Protein AF-A0A0N1G808-F1 (afdb_monomer_lite)

Sequence (171 aa):
MGANLRIEQTRRRLARLRAEGLIDRITLPQAGRTRVWFPTPCGVQLASEWPEMRGHRPSRTVSDPTAGRLKAGHALTVTETGLVFLEDARRRGELCRPLDWLTEVYHPIGNGEAVIPDALLYYERGPAADDNGAMLRAFVDRGGDACRQPRRGAPRRGGAGRPPGPARATA

Radius of gyration: 24.08 Å; chains: 1; bounding box: 101×49×35 Å

Secondary structure (DSSP, 8-state):
-HHHHHHHHHHHHHHHHHHTTSEEEEE-TTTTT-EEEEE-HHHHHHHHTSGGGTT----TTTT-HHHHHHHHHHHHHHHHHHHHHHHHHHHHT-B--TTSEEES--EEEETTEEE--SEEEEEEES-TT-TTPEEEEEEE-SSS-------S----------PPPPPPPP-

Structure (mmCIF, N/CA/C/O backbone):
data_AF-A0A0N1G808-F1
#
_entry.id   AF-A0A0N1G808-F1
#
loop_
_atom_site.group_PDB
_atom_site.id
_atom_site.type_symbol
_atom_site.label_atom_id
_atom_site.label_alt_id
_atom_site.label_comp_id
_atom_site.label_asym_id
_atom_site.label_entity_id
_atom_site.label_seq_id
_atom_site.pdbx_PDB_ins_code
_atom_site.Cartn_x
_atom_site.Cartn_y
_atom_site.Cartn_z
_atom_site.occupancy
_atom_site.B_iso_or_equiv
_atom_site.auth_seq_id
_atom_site.auth_comp_id
_atom_site.auth_asym_id
_atom_site.auth_atom_id
_atom_site.pdbx_PDB_model_num
ATOM 1 N N . MET A 1 1 ? -25.735 0.382 8.139 1.00 48.72 1 MET A N 1
ATOM 2 C CA . MET A 1 1 ? -26.076 0.263 6.698 1.00 48.72 1 MET A CA 1
ATOM 3 C C . MET A 1 1 ? -25.021 0.877 5.756 1.00 48.72 1 MET A C 1
ATOM 5 O O . MET A 1 1 ? -24.775 0.304 4.704 1.00 48.72 1 MET A O 1
ATOM 9 N N . GLY A 1 2 ? -24.324 1.967 6.125 1.00 63.53 2 GLY A N 1
ATOM 10 C CA . GLY A 1 2 ? -23.329 2.631 5.253 1.00 63.53 2 GLY A CA 1
ATOM 11 C C . GLY A 1 2 ? -22.001 1.893 4.987 1.00 63.53 2 GLY A C 1
ATOM 12 O O . GLY A 1 2 ? -21.417 2.076 3.923 1.00 63.53 2 GLY A O 1
ATOM 13 N N . ALA A 1 3 ? -21.525 1.032 5.896 1.00 66.31 3 ALA A N 1
ATOM 14 C CA . ALA A 1 3 ? -20.255 0.309 5.714 1.00 66.31 3 ALA A CA 1
ATOM 15 C C . ALA A 1 3 ? -20.304 -0.709 4.555 1.00 66.31 3 ALA A C 1
ATOM 17 O O . ALA A 1 3 ? -19.400 -0.743 3.723 1.00 66.31 3 ALA A O 1
ATOM 18 N N . ASN A 1 4 ? -21.400 -1.467 4.433 1.00 73.88 4 ASN A N 1
ATOM 19 C CA . ASN A 1 4 ? -21.589 -2.424 3.335 1.00 73.88 4 ASN A CA 1
ATOM 20 C C . ASN A 1 4 ? -21.650 -1.742 1.962 1.00 73.88 4 ASN A C 1
ATOM 22 O O . ASN A 1 4 ? -21.095 -2.259 0.996 1.00 73.88 4 ASN A O 1
ATOM 26 N N . LEU A 1 5 ? -22.254 -0.551 1.879 1.00 78.00 5 LEU A N 1
ATOM 27 C CA . LEU A 1 5 ? -22.289 0.231 0.640 1.00 78.00 5 LEU A CA 1
ATOM 28 C C . LEU A 1 5 ? -20.885 0.673 0.203 1.00 78.00 5 LEU A C 1
ATOM 30 O O . LEU A 1 5 ? -20.565 0.597 -0.984 1.00 78.00 5 LEU A O 1
ATOM 34 N N . ARG A 1 6 ? -20.025 1.069 1.153 1.00 82.94 6 ARG A N 1
ATOM 35 C CA . ARG A 1 6 ? -18.623 1.430 0.878 1.00 82.94 6 ARG A CA 1
ATOM 36 C C . ARG A 1 6 ? -17.802 0.224 0.426 1.00 82.94 6 ARG A C 1
ATOM 38 O O . ARG A 1 6 ? -17.074 0.329 -0.556 1.00 82.94 6 ARG A O 1
ATOM 45 N N . ILE A 1 7 ? -17.968 -0.931 1.076 1.00 84.25 7 ILE A N 1
ATOM 46 C CA . ILE A 1 7 ? -17.300 -2.181 0.673 1.00 84.25 7 ILE A CA 1
ATOM 47 C C . ILE A 1 7 ? -17.680 -2.551 -0.765 1.00 84.25 7 ILE A C 1
ATOM 49 O O . ILE A 1 7 ? -16.811 -2.869 -1.578 1.00 84.25 7 ILE A O 1
ATOM 53 N N . GLU A 1 8 ? -18.965 -2.467 -1.106 1.00 88.94 8 GLU A N 1
ATOM 54 C CA . GLU A 1 8 ? -19.436 -2.819 -2.444 1.00 88.94 8 GLU A CA 1
ATOM 55 C C . GLU A 1 8 ? -19.009 -1.798 -3.508 1.00 88.94 8 GLU A C 1
ATOM 57 O O . GLU A 1 8 ? -18.712 -2.151 -4.650 1.00 88.94 8 GLU A O 1
ATOM 62 N N . GLN A 1 9 ? -18.907 -0.519 -3.145 1.00 91.44 9 GLN A N 1
ATOM 63 C CA . GLN A 1 9 ? -18.321 0.498 -4.014 1.00 91.44 9 GLN A CA 1
ATOM 64 C C . GLN A 1 9 ? -16.837 0.216 -4.291 1.00 91.44 9 GLN A C 1
ATOM 66 O O . GLN A 1 9 ? -16.418 0.256 -5.449 1.00 91.44 9 GLN A O 1
ATOM 71 N N . THR A 1 10 ? -16.055 -0.127 -3.264 1.00 90.25 10 THR A N 1
ATOM 72 C CA . THR A 1 10 ? -14.643 -0.506 -3.422 1.00 90.25 10 THR A CA 1
ATOM 73 C C . THR A 1 10 ? -14.498 -1.737 -4.311 1.00 90.25 10 THR A C 1
ATOM 75 O O . THR A 1 10 ? -13.696 -1.730 -5.242 1.00 90.25 10 THR A O 1
ATOM 78 N N . ARG A 1 11 ? -15.320 -2.774 -4.106 1.00 90.88 11 ARG A N 1
ATOM 79 C CA . ARG A 1 11 ? -15.313 -3.980 -4.951 1.00 90.88 11 ARG A CA 1
ATOM 80 C C . ARG A 1 11 ? -15.608 -3.673 -6.415 1.00 90.88 11 ARG A C 1
ATOM 82 O O . ARG A 1 11 ? -14.908 -4.189 -7.283 1.00 90.88 11 ARG A O 1
ATOM 89 N N . ARG A 1 12 ? -16.594 -2.814 -6.691 1.00 94.31 12 ARG A N 1
ATOM 90 C CA . ARG A 1 12 ? -16.914 -2.372 -8.058 1.00 94.31 12 ARG A CA 1
ATOM 91 C C . ARG A 1 12 ? -15.760 -1.606 -8.702 1.00 94.31 12 ARG A C 1
ATOM 93 O O . ARG A 1 12 ? -15.439 -1.868 -9.857 1.00 94.31 12 ARG A O 1
ATOM 100 N N . ARG A 1 13 ? -15.091 -0.723 -7.954 1.00 94.94 13 ARG A N 1
ATOM 101 C CA . ARG A 1 13 ? -13.895 -0.009 -8.436 1.00 94.94 13 ARG A CA 1
ATOM 102 C C . ARG A 1 13 ? -12.750 -0.970 -8.764 1.00 94.94 13 ARG A C 1
ATOM 104 O O . ARG A 1 13 ? -12.196 -0.884 -9.851 1.00 94.94 13 ARG A O 1
ATOM 111 N N . LEU A 1 14 ? -12.455 -1.930 -7.885 1.00 94.88 14 LEU A N 1
ATOM 112 C CA . LEU A 1 14 ? -11.427 -2.950 -8.136 1.00 94.88 14 LEU A CA 1
ATOM 113 C C . LEU A 1 14 ? -11.775 -3.840 -9.340 1.00 94.88 14 LEU A C 1
ATOM 115 O O . LEU A 1 14 ? -10.905 -4.176 -10.138 1.00 94.88 14 LEU A O 1
ATOM 119 N N . ALA A 1 15 ? -13.049 -4.203 -9.506 1.00 95.31 15 ALA A N 1
ATOM 120 C CA . ALA A 1 15 ? -13.494 -4.962 -10.671 1.00 95.31 15 ALA A CA 1
ATOM 121 C C . ALA A 1 15 ? -13.278 -4.182 -11.978 1.00 95.31 15 ALA A C 1
ATOM 123 O O . ALA A 1 15 ? -12.797 -4.761 -12.949 1.00 95.31 15 ALA A O 1
ATOM 124 N N . ARG A 1 16 ? -13.572 -2.876 -11.982 1.00 97.12 16 ARG A N 1
ATOM 125 C CA . ARG A 1 16 ? -13.339 -1.998 -13.132 1.00 97.12 16 ARG A CA 1
ATOM 126 C C . ARG A 1 16 ? -11.852 -1.857 -13.461 1.00 97.12 16 ARG A C 1
ATOM 128 O O . ARG A 1 16 ? -11.476 -2.108 -14.596 1.00 97.12 16 ARG A O 1
ATOM 135 N N . LEU A 1 17 ? -11.010 -1.560 -12.469 1.00 97.50 17 LEU A N 1
ATOM 136 C CA . LEU A 1 17 ? -9.556 -1.459 -12.662 1.00 97.50 17 LEU A CA 1
ATOM 137 C C . LEU A 1 17 ? -8.954 -2.757 -13.220 1.00 97.50 17 LEU A C 1
ATOM 139 O O . LEU A 1 17 ? -8.021 -2.723 -14.017 1.00 97.50 17 LEU A O 1
ATOM 143 N N . ARG A 1 18 ? -9.500 -3.912 -12.821 1.00 97.25 18 ARG A N 1
ATOM 144 C CA . ARG A 1 18 ? -9.098 -5.209 -13.375 1.00 97.25 18 ARG A CA 1
ATOM 145 C C . ARG A 1 18 ? -9.574 -5.411 -14.809 1.00 97.25 18 ARG A C 1
ATOM 147 O O . ARG A 1 18 ? -8.822 -5.947 -15.612 1.00 97.25 18 ARG A O 1
ATOM 154 N N . ALA A 1 19 ? -10.798 -4.997 -15.131 1.00 97.44 19 ALA A N 1
ATOM 155 C CA . ALA A 1 19 ? -11.309 -5.045 -16.502 1.00 97.44 19 ALA A CA 1
ATOM 156 C C . ALA A 1 19 ? -10.492 -4.146 -17.448 1.00 97.44 19 ALA A C 1
ATOM 158 O O . ALA A 1 19 ? -10.283 -4.504 -18.600 1.00 97.44 19 ALA A O 1
ATOM 159 N N . GLU A 1 20 ? -9.981 -3.026 -16.936 1.00 97.62 20 GLU A N 1
ATOM 160 C CA . GLU A 1 20 ? -9.072 -2.110 -17.636 1.00 97.62 20 GLU A CA 1
ATOM 161 C C . GLU A 1 20 ? -7.611 -2.615 -17.666 1.00 97.62 20 GLU A C 1
ATOM 163 O O . GLU A 1 20 ? -6.747 -1.970 -18.249 1.00 97.62 20 GLU A O 1
ATOM 168 N N . GLY A 1 21 ? -7.310 -3.767 -17.053 1.00 97.00 21 GLY A N 1
ATOM 169 C CA . GLY A 1 21 ? -5.974 -4.373 -17.064 1.00 97.00 21 GLY A CA 1
ATOM 170 C C . GLY A 1 21 ? -4.942 -3.682 -16.167 1.00 97.00 21 GLY A C 1
ATOM 171 O O . GLY A 1 21 ? -3.755 -3.990 -16.265 1.00 97.00 21 GLY A O 1
ATOM 172 N N . LEU A 1 22 ? -5.363 -2.777 -15.279 1.00 97.50 22 LEU A N 1
ATOM 173 C CA . LEU A 1 22 ? -4.474 -2.007 -14.397 1.00 97.50 22 LEU A CA 1
ATOM 174 C C . LEU A 1 22 ? -4.085 -2.780 -13.130 1.00 97.50 22 LEU A C 1
ATOM 176 O O . LEU A 1 22 ? -2.998 -2.602 -12.585 1.00 97.50 22 LEU A O 1
ATOM 180 N N . ILE A 1 23 ? -4.957 -3.669 -12.660 1.00 97.38 23 ILE A N 1
ATOM 181 C CA . ILE A 1 23 ? -4.692 -4.541 -11.512 1.00 97.38 23 ILE A CA 1
ATOM 182 C C . ILE A 1 23 ? -5.101 -5.975 -11.832 1.00 97.38 23 ILE A C 1
ATOM 184 O O . ILE A 1 23 ? -5.986 -6.208 -12.652 1.00 97.38 23 ILE A O 1
ATOM 188 N N . ASP A 1 24 ? -4.522 -6.938 -11.128 1.00 96.19 24 ASP A N 1
ATOM 189 C CA . ASP A 1 24 ? -5.006 -8.314 -11.118 1.00 96.19 24 ASP A CA 1
ATOM 190 C C . ASP A 1 24 ? -5.110 -8.843 -9.683 1.00 96.19 24 ASP A C 1
ATOM 192 O O . ASP A 1 24 ? -4.890 -8.120 -8.705 1.00 96.19 24 ASP A O 1
ATOM 196 N N . ARG A 1 25 ? -5.547 -10.094 -9.539 1.00 94.19 25 ARG A N 1
ATOM 197 C CA . ARG A 1 25 ? -5.726 -10.736 -8.245 1.00 94.19 25 ARG A CA 1
ATOM 198 C C . ARG A 1 25 ? -5.375 -12.213 -8.269 1.00 94.19 25 ARG A C 1
ATOM 200 O O . ARG A 1 25 ? -5.668 -12.930 -9.221 1.00 94.19 25 ARG A O 1
ATOM 207 N N . ILE A 1 26 ? -4.925 -12.697 -7.122 1.00 92.38 26 ILE A N 1
ATOM 208 C CA . ILE A 1 26 ? -4.888 -14.122 -6.792 1.00 92.38 26 ILE A CA 1
ATOM 209 C C . ILE A 1 26 ? -5.901 -14.420 -5.689 1.00 92.38 26 ILE A C 1
ATOM 211 O O . ILE A 1 26 ? -6.213 -13.564 -4.861 1.00 92.38 26 ILE A O 1
ATOM 215 N N . THR A 1 27 ? -6.422 -15.644 -5.671 1.00 90.25 27 THR A N 1
ATOM 216 C CA . THR A 1 27 ? -7.248 -16.135 -4.560 1.00 90.25 27 THR A CA 1
ATOM 217 C C . THR A 1 27 ? -6.398 -17.055 -3.698 1.00 90.25 27 THR A C 1
ATOM 219 O O . THR A 1 27 ? -5.772 -17.977 -4.220 1.00 90.25 27 THR A O 1
ATOM 222 N N . LEU A 1 28 ? -6.348 -16.793 -2.394 1.00 84.69 28 LEU A N 1
ATOM 223 C CA . LEU A 1 28 ? -5.589 -17.609 -1.455 1.00 84.69 28 LEU A CA 1
ATOM 224 C C . LEU A 1 28 ? -6.366 -18.898 -1.133 1.00 84.69 28 LEU A C 1
ATOM 226 O O . LEU A 1 28 ? -7.551 -18.813 -0.796 1.00 84.69 28 LEU A O 1
ATOM 230 N N . PRO A 1 29 ? -5.728 -20.081 -1.214 1.00 75.44 29 PRO A N 1
ATOM 231 C CA . PRO A 1 29 ? -6.413 -21.361 -1.029 1.00 75.44 29 PRO A CA 1
ATOM 232 C C . PRO A 1 29 ? -6.838 -21.621 0.425 1.00 75.44 29 PRO A C 1
ATOM 234 O O . PRO A 1 29 ? -7.883 -22.217 0.652 1.00 75.44 29 PRO A O 1
ATOM 237 N N . GLN A 1 30 ? -6.066 -21.150 1.409 1.00 66.06 30 GLN A N 1
ATOM 238 C CA . GLN A 1 30 ? -6.232 -21.520 2.825 1.00 66.06 30 GLN A CA 1
ATOM 239 C C . GLN A 1 30 ? -7.034 -20.500 3.657 1.00 66.06 30 GLN A C 1
ATOM 241 O O . GLN A 1 30 ? -7.402 -20.789 4.788 1.00 66.06 30 GLN A O 1
ATOM 246 N N . ALA A 1 31 ? -7.343 -19.320 3.107 1.00 63.31 31 ALA A N 1
ATOM 247 C CA . ALA A 1 31 ? -7.935 -18.199 3.847 1.00 63.31 31 ALA A CA 1
ATOM 248 C C . ALA A 1 31 ? -9.306 -17.780 3.283 1.00 63.31 31 ALA A C 1
ATOM 250 O O . ALA A 1 31 ? -9.516 -16.618 2.939 1.00 63.31 31 ALA A O 1
ATOM 251 N N . GLY A 1 32 ? -10.235 -18.725 3.101 1.00 60.91 32 GLY A N 1
ATOM 252 C CA . GLY A 1 32 ? -11.652 -18.402 2.862 1.00 60.91 32 GLY A CA 1
ATOM 253 C C . GLY A 1 32 ? -11.936 -17.503 1.647 1.00 60.91 32 GLY A C 1
ATOM 254 O O . GLY A 1 32 ? -12.653 -16.513 1.759 1.00 60.91 32 GLY A O 1
ATOM 255 N N . ARG A 1 33 ? -11.381 -17.826 0.468 1.00 72.62 33 ARG A N 1
ATOM 256 C CA . ARG A 1 33 ? -11.533 -17.042 -0.782 1.00 72.62 33 ARG A CA 1
ATOM 257 C C . ARG A 1 33 ? -10.979 -15.609 -0.705 1.00 72.62 33 ARG A C 1
ATOM 259 O O . ARG A 1 33 ? -11.350 -14.778 -1.541 1.00 72.62 33 ARG A O 1
ATOM 266 N N . THR A 1 34 ? -10.091 -15.318 0.249 1.00 84.25 34 THR A N 1
ATOM 267 C CA . THR A 1 34 ? -9.391 -14.028 0.329 1.00 84.25 34 THR A CA 1
ATOM 268 C C . THR A 1 34 ? -8.671 -13.738 -0.982 1.00 84.25 34 THR A C 1
ATOM 270 O O . THR A 1 34 ? -8.017 -14.607 -1.563 1.00 84.25 34 THR A O 1
ATOM 273 N N . ARG A 1 35 ? -8.829 -12.506 -1.468 1.00 89.19 35 ARG A N 1
ATOM 274 C CA . ARG A 1 35 ? -8.250 -12.038 -2.727 1.00 89.19 35 ARG A CA 1
ATOM 275 C C . ARG A 1 35 ? -7.135 -11.061 -2.416 1.00 89.19 35 ARG A C 1
ATOM 277 O O . ARG A 1 35 ? -7.387 -10.055 -1.761 1.00 89.19 35 ARG A O 1
ATOM 284 N N . VAL A 1 36 ? -5.946 -11.344 -2.928 1.00 90.31 36 VAL A N 1
ATOM 285 C CA . VAL A 1 36 ? -4.828 -10.401 -2.903 1.00 90.31 36 VAL A CA 1
ATOM 286 C C . VAL A 1 36 ? -4.805 -9.706 -4.246 1.00 90.31 36 VAL A C 1
ATOM 288 O O . VAL A 1 36 ? -4.754 -10.377 -5.278 1.00 90.31 36 VAL A O 1
ATOM 291 N N . TRP A 1 37 ? -4.890 -8.383 -4.218 1.00 93.19 37 TRP A N 1
ATOM 292 C CA . TRP A 1 37 ? -4.852 -7.534 -5.400 1.00 93.19 37 TRP A CA 1
ATOM 293 C C . TRP A 1 37 ? -3.451 -6.957 -5.556 1.00 93.19 37 TRP A C 1
ATOM 295 O O . TRP A 1 37 ? -2.830 -6.584 -4.565 1.00 93.19 37 TRP A O 1
ATOM 305 N N . PHE A 1 38 ? -2.965 -6.885 -6.788 1.00 92.75 38 PHE A N 1
ATOM 306 C CA . PHE A 1 38 ? -1.658 -6.320 -7.112 1.00 92.75 38 PHE A CA 1
ATOM 307 C C . PHE A 1 38 ? -1.734 -5.589 -8.458 1.00 92.75 38 PHE A C 1
ATOM 309 O O . PHE A 1 38 ? -2.552 -5.959 -9.308 1.00 92.75 38 PHE A O 1
ATOM 316 N N . PRO A 1 39 ? -0.938 -4.530 -8.666 1.00 94.62 39 PRO A N 1
ATOM 317 C CA . PRO A 1 39 ? -0.944 -3.804 -9.927 1.00 94.62 39 PRO A CA 1
ATOM 318 C C . PRO A 1 39 ? -0.269 -4.630 -11.027 1.00 94.62 39 PRO A C 1
ATOM 320 O O . PRO A 1 39 ? 0.737 -5.303 -10.789 1.00 94.62 39 PRO A O 1
ATOM 323 N N . THR A 1 40 ? -0.788 -4.562 -12.249 1.00 96.00 40 THR A N 1
ATOM 324 C CA . THR A 1 40 ? -0.090 -5.106 -13.426 1.00 96.00 40 THR A CA 1
ATOM 325 C C . THR A 1 40 ? 1.082 -4.192 -13.804 1.00 96.00 40 THR A C 1
ATOM 327 O O . THR A 1 40 ? 1.124 -3.046 -13.352 1.00 96.00 40 THR A O 1
ATOM 330 N N . PRO A 1 41 ? 2.019 -4.625 -14.669 1.00 95.12 41 PRO A N 1
ATOM 331 C CA . PRO A 1 41 ? 3.076 -3.736 -15.155 1.00 95.12 41 PRO A CA 1
ATOM 332 C C . PRO A 1 41 ? 2.535 -2.436 -15.775 1.00 95.12 41 PRO A C 1
ATOM 334 O O . PRO A 1 41 ? 3.093 -1.366 -15.543 1.00 95.12 41 PRO A O 1
ATOM 337 N N . CYS A 1 42 ? 1.407 -2.515 -16.492 1.00 95.31 42 CYS A N 1
ATOM 338 C CA . CYS A 1 42 ? 0.717 -1.349 -17.046 1.00 95.31 42 CYS A CA 1
ATOM 339 C C . CYS A 1 42 ? 0.171 -0.429 -15.942 1.00 95.31 42 CYS A C 1
ATOM 341 O O . CYS A 1 42 ? 0.403 0.777 -15.978 1.00 95.31 42 CYS A O 1
ATOM 343 N N . GLY A 1 43 ? -0.483 -0.990 -14.919 1.00 95.06 43 GLY A N 1
ATOM 344 C CA . GLY A 1 43 ? -0.969 -0.208 -13.782 1.00 95.06 43 GLY A CA 1
ATOM 345 C C . GLY A 1 43 ? 0.148 0.474 -12.995 1.00 95.06 43 GLY A C 1
ATOM 346 O O . GLY A 1 43 ? -0.012 1.618 -12.579 1.00 95.06 43 GLY A O 1
ATOM 347 N N . VAL A 1 44 ? 1.298 -0.189 -12.832 1.00 93.25 44 VAL A N 1
ATOM 348 C CA . VAL A 1 44 ? 2.483 0.410 -12.197 1.00 93.25 44 VAL A CA 1
ATOM 349 C C . VAL A 1 44 ? 3.017 1.572 -13.020 1.00 93.25 44 VAL A C 1
ATOM 351 O O . VAL A 1 44 ? 3.318 2.618 -12.449 1.00 93.25 44 VAL A O 1
ATOM 354 N N . GLN A 1 45 ? 3.135 1.405 -14.339 1.00 92.25 45 GLN A N 1
ATOM 355 C CA . GLN A 1 45 ? 3.593 2.472 -15.224 1.00 92.25 45 GLN A CA 1
ATOM 356 C C . GLN A 1 45 ? 2.681 3.697 -15.112 1.00 92.25 45 GLN A C 1
ATOM 358 O O . GLN A 1 45 ? 3.173 4.781 -14.815 1.00 92.25 45 GLN A O 1
ATOM 363 N N . LEU A 1 46 ? 1.366 3.507 -15.251 1.00 93.00 46 LEU A N 1
ATOM 364 C CA . LEU A 1 46 ? 0.391 4.595 -15.175 1.00 93.00 46 LEU A CA 1
ATOM 365 C C . LEU A 1 46 ? 0.404 5.292 -13.807 1.00 93.00 46 LEU A C 1
ATOM 367 O O . LEU A 1 46 ? 0.414 6.516 -13.739 1.00 93.00 46 LEU A O 1
ATOM 371 N N . ALA A 1 47 ? 0.435 4.528 -12.711 1.00 90.62 47 ALA A N 1
ATOM 372 C CA . ALA A 1 47 ? 0.509 5.105 -11.369 1.00 90.62 47 ALA A CA 1
ATOM 373 C C . ALA A 1 47 ? 1.815 5.889 -11.154 1.00 90.62 47 ALA A C 1
ATOM 375 O O . ALA A 1 47 ? 1.812 6.917 -10.488 1.00 90.62 47 ALA A O 1
ATOM 376 N N . SER A 1 48 ? 2.926 5.443 -11.749 1.00 89.31 48 SER A N 1
ATOM 377 C CA . SER A 1 48 ? 4.226 6.120 -11.632 1.00 89.31 48 SER A CA 1
ATOM 378 C C . SER A 1 48 ? 4.268 7.485 -12.332 1.00 89.31 48 SER A C 1
ATOM 380 O O . SER A 1 48 ? 5.157 8.283 -12.042 1.00 89.31 48 SER A O 1
ATOM 382 N N . GLU A 1 49 ? 3.330 7.771 -13.239 1.00 90.44 49 GLU A N 1
ATOM 383 C CA . GLU A 1 49 ? 3.204 9.078 -13.900 1.00 90.44 49 GLU A CA 1
ATOM 384 C C . GLU A 1 49 ? 2.526 10.127 -13.006 1.00 90.44 49 GLU A C 1
ATOM 386 O O . GLU A 1 49 ? 2.603 11.326 -13.287 1.00 90.44 49 GLU A O 1
ATOM 391 N N . TRP A 1 50 ? 1.875 9.708 -11.917 1.00 89.50 50 TRP A N 1
ATOM 392 C CA . TRP A 1 50 ? 1.169 10.628 -11.034 1.00 89.50 50 TRP A CA 1
ATOM 393 C C . TRP A 1 50 ? 2.148 11.533 -10.276 1.00 89.50 50 TRP A C 1
ATOM 395 O O . TRP A 1 50 ? 3.168 11.050 -9.768 1.00 89.50 50 TRP A O 1
ATOM 405 N N . PRO A 1 51 ? 1.852 12.843 -10.156 1.00 87.56 51 PRO A N 1
ATOM 406 C CA . PRO A 1 51 ? 2.689 13.791 -9.428 1.00 87.56 51 PRO A CA 1
ATOM 407 C C . PRO A 1 51 ? 3.086 13.325 -8.028 1.00 87.56 51 PRO A C 1
ATOM 409 O O . PRO A 1 51 ? 4.228 13.540 -7.623 1.00 87.56 51 PRO A O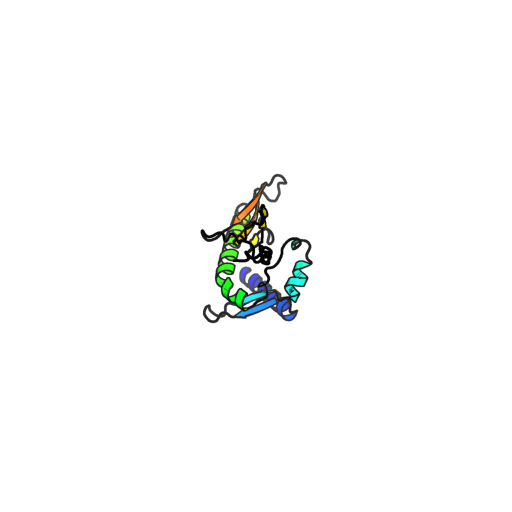 1
ATOM 412 N N . GLU A 1 52 ? 2.155 12.680 -7.332 1.00 84.31 52 GLU A N 1
ATOM 413 C CA . GLU A 1 52 ? 2.272 12.179 -5.968 1.00 84.31 52 GLU A CA 1
ATOM 414 C C . GLU A 1 52 ? 3.180 10.950 -5.865 1.00 84.31 52 GLU A C 1
ATOM 416 O O . GLU A 1 52 ? 3.738 10.686 -4.807 1.00 84.31 52 GLU A O 1
ATOM 421 N N . MET A 1 53 ? 3.356 10.204 -6.959 1.00 84.25 53 MET A N 1
ATOM 422 C CA . MET A 1 53 ? 4.220 9.021 -7.012 1.00 84.25 53 MET A CA 1
ATOM 423 C C . MET A 1 53 ? 5.650 9.355 -7.449 1.00 84.25 53 MET A C 1
ATOM 425 O O . MET A 1 53 ? 6.524 8.484 -7.451 1.00 84.25 53 MET A O 1
ATOM 429 N N . ARG A 1 54 ? 5.944 10.618 -7.781 1.00 80.38 54 ARG A N 1
ATOM 430 C CA . ARG A 1 54 ? 7.304 11.032 -8.141 1.00 80.38 54 ARG A CA 1
ATOM 431 C C . ARG A 1 54 ? 8.268 10.793 -6.981 1.00 80.38 54 ARG A C 1
ATOM 433 O O . ARG A 1 54 ? 8.028 11.197 -5.852 1.00 80.38 54 ARG A O 1
ATOM 440 N N . GLY A 1 55 ? 9.386 10.133 -7.278 1.00 76.44 55 GLY A N 1
ATOM 441 C CA . GLY A 1 55 ? 10.383 9.743 -6.274 1.00 76.44 55 GLY A CA 1
ATOM 442 C C . GLY A 1 55 ? 10.096 8.404 -5.586 1.00 76.44 55 GLY A C 1
ATOM 443 O O . GLY A 1 55 ? 11.010 7.832 -4.991 1.00 76.44 55 GLY A O 1
ATOM 444 N N . HIS A 1 56 ? 8.894 7.839 -5.741 1.00 78.50 56 HIS A N 1
ATOM 445 C CA . HIS A 1 56 ? 8.592 6.482 -5.300 1.00 78.50 56 HIS A CA 1
ATOM 446 C C . HIS A 1 56 ? 8.987 5.486 -6.382 1.00 78.50 56 HIS A C 1
ATOM 448 O O . HIS A 1 56 ? 8.449 5.479 -7.487 1.00 78.50 56 HIS A O 1
ATOM 454 N N . ARG A 1 57 ? 9.954 4.620 -6.067 1.00 78.44 57 ARG A N 1
ATOM 455 C CA . ARG A 1 57 ? 10.351 3.544 -6.971 1.00 78.44 57 ARG A CA 1
ATOM 456 C C . ARG A 1 57 ? 9.624 2.258 -6.581 1.00 78.44 57 ARG A C 1
ATOM 458 O O . ARG A 1 57 ? 9.972 1.688 -5.545 1.00 78.44 57 ARG A O 1
ATOM 465 N N . PRO A 1 58 ? 8.669 1.767 -7.389 1.00 81.50 58 PRO A N 1
ATOM 466 C CA . PRO A 1 58 ? 8.030 0.491 -7.112 1.00 81.50 58 PRO A CA 1
ATOM 467 C C . PRO A 1 58 ? 9.067 -0.638 -7.111 1.00 81.50 58 PRO A C 1
ATOM 469 O O . PRO A 1 58 ? 10.039 -0.628 -7.877 1.00 81.50 58 PRO A O 1
ATOM 472 N N . SER A 1 59 ? 8.869 -1.626 -6.236 1.00 82.12 59 SER A N 1
ATOM 473 C CA . SER A 1 59 ? 9.737 -2.802 -6.195 1.00 82.12 59 SER A CA 1
ATOM 474 C C . SER A 1 59 ? 9.624 -3.599 -7.500 1.00 82.12 59 SER A C 1
ATOM 476 O O . SER A 1 59 ? 8.573 -3.640 -8.135 1.00 82.12 59 SER A O 1
ATOM 478 N N . ARG A 1 60 ? 10.697 -4.290 -7.906 1.00 82.94 60 ARG A N 1
ATOM 479 C CA . ARG A 1 60 ? 10.683 -5.103 -9.142 1.00 82.94 60 ARG A CA 1
ATOM 480 C C . ARG A 1 60 ? 9.650 -6.232 -9.115 1.00 82.94 60 ARG A C 1
ATOM 482 O O . ARG A 1 60 ? 9.274 -6.728 -10.168 1.00 82.94 60 ARG A O 1
ATOM 489 N N . THR A 1 61 ? 9.227 -6.651 -7.926 1.00 87.50 61 THR A N 1
ATOM 490 C CA . THR A 1 61 ? 8.285 -7.753 -7.714 1.00 87.50 61 THR A CA 1
ATOM 491 C C . THR A 1 61 ? 6.864 -7.267 -7.433 1.00 87.50 61 THR A C 1
ATOM 493 O O . THR A 1 61 ? 6.003 -8.085 -7.128 1.00 87.50 61 THR A O 1
ATOM 496 N N . VAL A 1 62 ? 6.590 -5.960 -7.538 1.00 87.12 62 VAL A N 1
ATOM 497 C CA . VAL A 1 62 ? 5.277 -5.373 -7.211 1.00 87.12 62 VAL A CA 1
ATOM 498 C C . VAL A 1 62 ? 4.128 -5.963 -8.044 1.00 87.12 62 VAL A C 1
ATOM 500 O O . VAL A 1 62 ? 2.999 -6.032 -7.567 1.00 87.12 62 VAL A O 1
ATOM 503 N N . SER A 1 63 ? 4.421 -6.426 -9.264 1.00 92.75 63 SER A N 1
ATOM 504 C CA . SER A 1 63 ? 3.451 -7.040 -10.181 1.00 92.75 63 SER A CA 1
ATOM 505 C C . SER A 1 63 ? 3.551 -8.566 -10.258 1.00 92.75 63 SER A C 1
ATOM 507 O O . SER A 1 63 ? 2.846 -9.178 -11.058 1.00 92.75 63 SER A O 1
ATOM 509 N N . ASP A 1 64 ? 4.429 -9.194 -9.470 1.00 92.81 64 ASP A N 1
ATOM 510 C CA . ASP A 1 64 ? 4.576 -10.649 -9.464 1.00 92.81 64 ASP A CA 1
ATOM 511 C C . ASP A 1 64 ? 3.494 -11.298 -8.574 1.00 92.81 64 ASP A C 1
ATOM 513 O O . ASP A 1 64 ? 3.462 -11.047 -7.362 1.00 92.81 64 ASP A O 1
ATOM 517 N N . PRO A 1 65 ? 2.624 -12.170 -9.122 1.00 91.50 65 PRO A N 1
ATOM 518 C CA . PRO A 1 65 ? 1.592 -12.849 -8.340 1.00 91.50 65 PRO A CA 1
ATOM 519 C C . PRO A 1 65 ? 2.173 -13.729 -7.225 1.00 91.50 65 PRO A C 1
ATOM 521 O O . PRO A 1 65 ? 1.522 -13.917 -6.193 1.00 91.50 65 PRO A O 1
ATOM 524 N N . THR A 1 66 ? 3.384 -14.269 -7.397 1.00 92.06 66 THR A N 1
ATOM 525 C CA . THR A 1 66 ? 4.027 -15.103 -6.372 1.00 92.06 66 THR A CA 1
ATOM 526 C C . THR A 1 66 ? 4.479 -14.252 -5.192 1.00 92.06 66 THR A C 1
ATOM 528 O O . THR A 1 66 ? 4.120 -14.551 -4.051 1.00 92.06 66 THR A O 1
ATOM 531 N N . ALA A 1 67 ? 5.185 -13.150 -5.449 1.00 89.00 67 ALA A N 1
ATOM 532 C CA . ALA A 1 67 ? 5.546 -12.172 -4.432 1.00 89.00 67 ALA A CA 1
ATOM 533 C C . ALA A 1 67 ? 4.310 -11.614 -3.711 1.00 89.00 67 ALA A C 1
ATOM 535 O O . ALA A 1 67 ? 4.303 -11.557 -2.481 1.00 89.00 67 ALA A O 1
ATOM 536 N N . GLY A 1 68 ? 3.242 -11.286 -4.448 1.00 87.50 68 GLY A N 1
ATOM 537 C CA . GLY A 1 68 ? 1.971 -10.852 -3.863 1.00 87.50 68 GLY A CA 1
ATOM 538 C C . GLY A 1 68 ? 1.380 -11.887 -2.899 1.00 87.50 68 GLY A C 1
ATOM 539 O O . GLY A 1 68 ? 0.945 -11.535 -1.803 1.00 87.50 68 GLY A O 1
ATOM 540 N N . ARG A 1 69 ? 1.424 -13.181 -3.252 1.00 88.75 69 ARG A N 1
ATOM 541 C CA . ARG A 1 69 ? 0.983 -14.273 -2.366 1.00 88.75 69 ARG A CA 1
ATOM 542 C C . ARG A 1 69 ? 1.802 -14.339 -1.084 1.00 88.75 69 ARG A C 1
ATOM 544 O O . ARG A 1 69 ? 1.223 -14.443 -0.008 1.00 88.75 69 ARG A O 1
ATOM 551 N N . LEU A 1 70 ? 3.127 -14.304 -1.209 1.00 89.38 70 LEU A N 1
ATOM 552 C CA . LEU A 1 70 ? 4.049 -14.444 -0.081 1.00 89.38 70 LEU A CA 1
ATOM 553 C C . LEU A 1 70 ? 3.948 -13.262 0.889 1.00 89.38 70 LEU A C 1
ATOM 555 O O . LEU A 1 70 ? 4.036 -13.452 2.098 1.00 89.38 70 LEU A O 1
ATOM 559 N N . LYS A 1 71 ? 3.702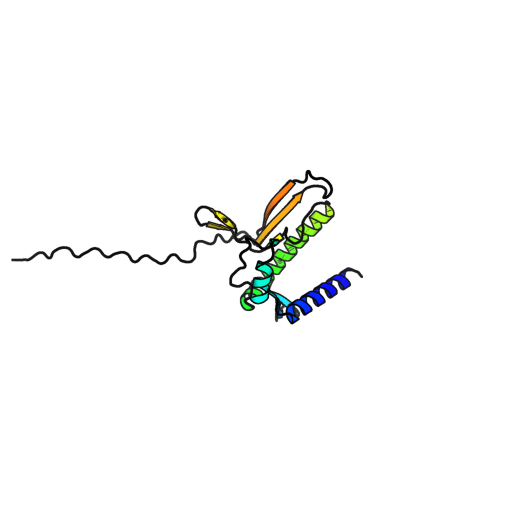 -12.055 0.372 1.00 86.56 71 LYS A N 1
ATOM 560 C CA . LYS A 1 71 ? 3.571 -10.837 1.178 1.00 86.56 71 LYS A CA 1
ATOM 561 C C . LYS A 1 71 ? 2.182 -10.618 1.771 1.00 86.56 71 LYS A C 1
ATOM 563 O O . LYS A 1 71 ? 2.027 -9.713 2.579 1.00 86.56 71 LYS A O 1
ATOM 568 N N . ALA A 1 72 ? 1.179 -11.417 1.409 1.00 87.38 72 ALA A N 1
ATOM 569 C CA . ALA A 1 72 ? -0.219 -11.146 1.745 1.00 87.38 72 ALA A CA 1
ATOM 570 C C . ALA A 1 72 ? -0.469 -10.919 3.248 1.00 87.38 72 ALA A C 1
ATOM 572 O O . ALA A 1 72 ? -1.141 -9.959 3.616 1.00 87.38 72 ALA A O 1
ATOM 573 N N . GLY A 1 73 ? 0.096 -11.771 4.112 1.00 86.81 73 GLY A N 1
ATOM 574 C CA . GLY A 1 73 ? -0.057 -11.640 5.567 1.00 86.81 73 GLY A CA 1
ATOM 575 C C . GLY A 1 73 ? 0.647 -10.403 6.135 1.00 86.81 73 GLY A C 1
ATOM 576 O O . GLY A 1 73 ? 0.076 -9.682 6.953 1.00 86.81 73 GLY A O 1
ATOM 577 N N . HIS A 1 74 ? 1.856 -10.117 5.646 1.00 87.19 74 HIS A N 1
ATOM 578 C CA . HIS A 1 74 ? 2.609 -8.922 6.023 1.00 87.19 74 HIS A CA 1
ATOM 579 C C . HIS A 1 74 ? 1.880 -7.645 5.578 1.00 87.19 74 HIS A C 1
ATOM 581 O O . HIS A 1 74 ? 1.581 -6.783 6.398 1.00 87.19 74 HIS A O 1
ATOM 587 N N . ALA A 1 75 ? 1.488 -7.565 4.304 1.00 86.62 75 ALA A N 1
ATOM 588 C CA . ALA A 1 75 ? 0.772 -6.424 3.744 1.00 86.62 75 ALA A CA 1
ATOM 589 C C . ALA A 1 75 ? -0.566 -6.161 4.455 1.00 86.62 75 ALA A C 1
ATOM 591 O O . ALA A 1 75 ? -0.921 -5.001 4.675 1.00 86.62 75 ALA A O 1
ATOM 592 N N . LEU A 1 76 ? -1.293 -7.215 4.853 1.00 87.62 76 LEU A N 1
ATOM 593 C CA . LEU A 1 76 ? -2.507 -7.073 5.660 1.00 87.62 76 LEU A CA 1
ATOM 594 C C . LEU A 1 76 ? -2.189 -6.449 7.023 1.00 87.62 76 LEU A C 1
ATOM 596 O O . LEU A 1 76 ? -2.798 -5.446 7.375 1.00 87.62 76 LEU A O 1
ATOM 600 N N . THR A 1 77 ? -1.184 -6.972 7.729 1.00 89.56 77 THR A N 1
ATOM 601 C CA . THR A 1 77 ? -0.747 -6.447 9.035 1.00 89.56 77 THR A CA 1
ATOM 602 C C . THR A 1 77 ? -0.347 -4.971 8.958 1.00 89.56 77 THR A C 1
ATOM 604 O O . THR A 1 77 ? -0.741 -4.162 9.803 1.00 89.56 77 THR A O 1
ATOM 607 N N . VAL A 1 78 ? 0.427 -4.595 7.936 1.00 89.94 78 VAL A N 1
ATOM 608 C CA . VAL A 1 78 ? 0.852 -3.206 7.713 1.00 89.94 78 VAL A CA 1
ATOM 609 C C . VAL A 1 78 ? -0.357 -2.318 7.408 1.00 89.94 78 VAL A C 1
ATOM 611 O O . VAL A 1 78 ? -0.475 -1.226 7.959 1.00 89.94 78 VAL A O 1
ATOM 614 N N . THR A 1 79 ? -1.305 -2.798 6.600 1.00 89.69 79 THR A N 1
ATOM 615 C CA . THR A 1 79 ? -2.542 -2.064 6.291 1.00 89.69 79 THR A CA 1
ATOM 616 C C . THR A 1 79 ? -3.409 -1.863 7.535 1.00 89.69 79 THR A C 1
ATOM 618 O O . THR A 1 79 ? -3.871 -0.753 7.784 1.00 89.69 79 THR A O 1
ATOM 621 N N . GLU A 1 80 ? -3.608 -2.906 8.343 1.00 90.88 80 GLU A N 1
ATOM 622 C CA . GLU A 1 80 ? -4.351 -2.831 9.607 1.00 90.88 80 GLU A CA 1
ATOM 623 C C . GLU A 1 80 ? -3.702 -1.844 10.580 1.00 90.88 80 GLU A C 1
ATOM 625 O O . GLU A 1 80 ? -4.396 -1.048 11.210 1.00 90.88 80 GLU A O 1
ATOM 630 N N . THR A 1 81 ? -2.368 -1.825 10.639 1.00 91.44 81 THR A N 1
ATOM 631 C CA . THR A 1 81 ? -1.617 -0.850 11.441 1.00 91.44 81 THR A CA 1
ATOM 632 C C . THR A 1 81 ? -1.901 0.583 10.972 1.00 91.44 81 THR A C 1
ATOM 634 O O . THR A 1 81 ? -2.215 1.445 11.792 1.00 91.44 81 THR A O 1
ATOM 637 N N . GLY A 1 82 ? -1.870 0.839 9.660 1.00 90.19 82 GLY A N 1
ATOM 638 C CA . GLY A 1 82 ? -2.214 2.148 9.096 1.00 90.19 82 GLY A CA 1
ATOM 639 C C . GLY A 1 82 ? -3.653 2.582 9.402 1.00 90.19 82 GLY A C 1
ATOM 640 O O . GLY A 1 82 ? -3.893 3.746 9.723 1.00 90.19 82 GLY A O 1
ATOM 641 N N . LEU A 1 83 ? -4.613 1.647 9.384 1.00 91.12 83 LEU A N 1
ATOM 642 C CA . LEU A 1 83 ? -6.006 1.931 9.753 1.00 91.12 83 LEU A CA 1
ATOM 643 C C . LEU A 1 83 ? -6.140 2.377 11.214 1.00 91.12 83 LEU A C 1
ATOM 645 O O . LEU A 1 83 ? -6.905 3.299 11.489 1.00 91.12 83 LEU A O 1
ATOM 649 N N . VAL A 1 84 ? -5.367 1.792 12.135 1.00 91.75 84 VAL A N 1
ATOM 650 C CA . VAL A 1 84 ? -5.357 2.221 13.543 1.00 91.75 84 VAL A CA 1
ATOM 651 C C . VAL A 1 84 ? -4.885 3.672 13.676 1.00 91.75 84 VAL A C 1
ATOM 653 O O . VAL A 1 84 ? -5.524 4.450 14.388 1.00 91.75 84 VAL A O 1
ATOM 656 N N . PHE A 1 85 ? -3.825 4.067 12.962 1.00 89.56 85 PHE A N 1
ATOM 657 C CA . PHE A 1 85 ? -3.356 5.459 12.950 1.00 89.56 85 PHE A CA 1
ATOM 658 C C . PHE A 1 85 ? -4.393 6.416 12.356 1.00 89.56 85 PHE A C 1
ATOM 660 O O . PHE A 1 85 ? -4.654 7.474 12.929 1.00 89.56 85 PHE A O 1
ATOM 667 N N . LEU A 1 86 ? -5.021 6.035 11.242 1.00 90.81 86 LEU A N 1
ATOM 668 C CA . LEU A 1 86 ? -6.077 6.820 10.603 1.00 90.81 86 LEU A CA 1
ATOM 669 C C . LEU A 1 86 ? -7.275 7.037 11.541 1.00 90.81 86 LEU A C 1
ATOM 671 O O . LEU A 1 86 ? -7.815 8.141 11.644 1.00 90.81 86 LEU A O 1
ATOM 675 N N . GLU A 1 87 ? -7.710 5.984 12.230 1.00 91.38 87 GLU A N 1
ATOM 676 C CA . GLU A 1 87 ? -8.817 6.065 13.177 1.00 91.38 87 GLU A CA 1
ATOM 677 C C . GLU A 1 87 ? -8.478 6.925 14.395 1.00 91.38 87 GLU A C 1
ATOM 679 O O . GLU A 1 87 ? -9.342 7.670 14.862 1.00 91.38 87 GLU A O 1
ATOM 684 N N . ASP A 1 88 ? -7.242 6.847 14.892 1.00 90.50 88 ASP A N 1
ATOM 685 C CA . ASP A 1 88 ? -6.783 7.672 16.008 1.00 90.50 88 ASP A CA 1
ATOM 686 C C . ASP A 1 88 ? -6.684 9.153 15.633 1.00 90.50 88 ASP A C 1
ATOM 688 O O . ASP A 1 88 ? -7.224 9.991 16.355 1.00 90.50 88 ASP A O 1
ATOM 692 N N . ALA A 1 89 ? -6.118 9.469 14.462 1.00 89.19 89 ALA A N 1
ATOM 693 C CA . ALA A 1 89 ? -6.092 10.828 13.918 1.00 89.19 89 ALA A CA 1
ATOM 694 C C . ALA A 1 89 ? -7.506 11.423 13.867 1.00 89.19 89 ALA A C 1
ATOM 696 O O . ALA A 1 89 ? -7.772 12.499 14.403 1.00 89.19 89 ALA A O 1
ATOM 697 N N . ARG A 1 90 ? -8.463 10.650 13.334 1.00 88.50 90 ARG A N 1
ATOM 698 C CA . ARG A 1 90 ? -9.865 11.066 13.239 1.00 88.50 90 ARG A CA 1
ATOM 699 C C . ARG A 1 90 ? -10.510 11.309 14.603 1.00 88.50 90 ARG A C 1
ATOM 701 O O . ARG A 1 90 ? -11.319 12.224 14.721 1.00 88.50 90 ARG A O 1
ATOM 708 N N . ARG A 1 91 ? -10.190 10.503 15.623 1.00 90.06 91 ARG A N 1
ATOM 709 C CA . ARG A 1 91 ? -10.692 10.717 16.994 1.00 90.06 91 ARG A CA 1
ATOM 710 C C . ARG A 1 91 ? -10.145 12.000 17.615 1.00 90.06 91 ARG A C 1
ATOM 712 O O . ARG A 1 91 ? -10.850 12.621 18.402 1.00 90.06 91 ARG A O 1
ATOM 719 N N . ARG A 1 92 ? -8.915 12.381 17.269 1.00 88.44 92 ARG A N 1
ATOM 720 C CA . ARG A 1 92 ? -8.227 13.563 17.805 1.00 88.44 92 ARG A CA 1
ATOM 721 C C . ARG A 1 92 ? -8.470 14.843 16.999 1.00 88.44 92 ARG A C 1
ATOM 723 O O . ARG A 1 92 ? -8.091 15.914 17.453 1.00 88.44 92 ARG A O 1
ATOM 730 N N . GLY A 1 93 ? -9.117 14.747 15.835 1.00 87.00 93 GLY A N 1
ATOM 731 C CA . GLY A 1 93 ? -9.265 15.879 14.911 1.00 87.00 93 GLY A CA 1
ATOM 732 C C . GLY A 1 93 ? -7.968 16.238 14.176 1.00 87.00 93 GLY A C 1
ATOM 733 O O . GLY A 1 93 ? -7.834 17.358 13.687 1.00 87.00 93 GLY A O 1
ATOM 734 N N . GLU A 1 94 ? -7.036 15.288 14.114 1.00 89.00 94 GLU A N 1
ATOM 735 C CA . GLU A 1 94 ? -5.719 15.390 13.480 1.00 89.00 94 GLU A CA 1
ATOM 736 C C . GLU A 1 94 ? -5.764 14.785 12.063 1.00 89.00 94 GLU A C 1
ATOM 738 O O . GLU A 1 94 ? -6.730 14.099 11.697 1.00 89.00 94 GLU A O 1
ATOM 743 N N . LEU A 1 95 ? -4.737 15.033 11.241 1.00 84.81 95 LEU A N 1
ATOM 744 C CA . LEU A 1 95 ? -4.743 14.629 9.831 1.00 84.81 95 LEU A CA 1
ATOM 745 C C . LEU A 1 95 ? -3.786 13.465 9.548 1.00 84.81 95 LEU A C 1
ATOM 747 O O . LEU A 1 95 ? -2.592 13.501 9.831 1.00 84.81 95 LEU A O 1
ATOM 751 N N . CYS A 1 96 ? -4.362 12.434 8.931 1.00 86.31 96 CYS A N 1
ATOM 752 C CA . CYS A 1 96 ? -3.676 11.305 8.316 1.00 86.31 96 CYS A CA 1
ATOM 753 C C . CYS A 1 96 ? -4.447 10.962 7.032 1.00 86.31 96 CYS A C 1
ATOM 755 O O 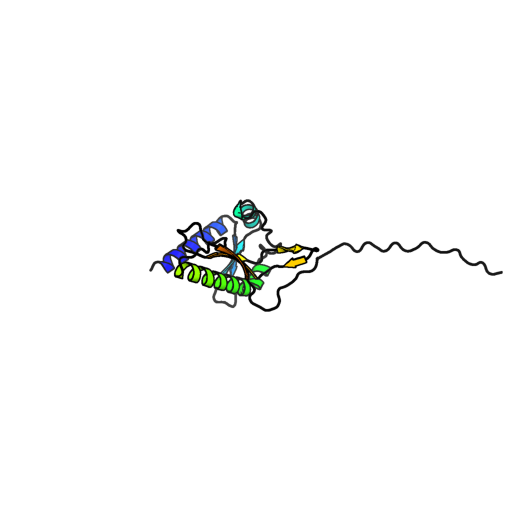. CYS A 1 96 ? -5.564 10.440 7.075 1.00 86.31 96 CYS A O 1
ATOM 757 N N . ARG A 1 97 ? -3.922 11.372 5.878 1.00 83.75 97 ARG A N 1
ATOM 758 C CA . ARG A 1 97 ? -4.533 11.214 4.551 1.00 83.75 97 ARG A CA 1
ATOM 759 C C . ARG A 1 97 ? -4.075 9.898 3.906 1.00 83.75 97 ARG A C 1
ATOM 761 O O . ARG A 1 97 ? -3.087 9.306 4.327 1.00 83.75 97 ARG A O 1
ATOM 768 N N . PRO A 1 98 ? -4.745 9.421 2.840 1.00 76.75 98 PRO A N 1
ATOM 769 C CA . PRO A 1 98 ? -4.404 8.138 2.219 1.00 76.75 98 PRO A CA 1
ATOM 770 C C . PRO A 1 98 ? -2.952 7.991 1.736 1.00 76.75 98 PRO A C 1
ATOM 772 O O . PRO A 1 98 ? -2.449 6.875 1.720 1.00 76.75 98 PRO A O 1
ATOM 775 N N . LEU A 1 99 ? -2.290 9.085 1.341 1.00 84.06 99 LEU A N 1
ATOM 776 C CA . LEU A 1 99 ? -0.883 9.085 0.907 1.00 84.06 99 LEU A CA 1
ATOM 777 C C . LEU A 1 99 ? 0.100 9.448 2.025 1.00 84.06 99 LEU A C 1
ATOM 779 O O . LEU A 1 99 ? 1.307 9.457 1.799 1.00 84.06 99 LEU A O 1
ATOM 783 N N . ASP A 1 100 ? -0.408 9.685 3.230 1.00 88.25 100 ASP A N 1
ATOM 784 C CA . ASP A 1 100 ? 0.421 9.912 4.404 1.00 88.25 100 ASP A CA 1
ATOM 785 C C . ASP A 1 100 ? 0.899 8.580 5.010 1.00 88.25 100 ASP A C 1
ATOM 787 O O . ASP A 1 100 ? 1.800 8.568 5.839 1.00 88.25 100 ASP A O 1
ATOM 791 N N . TRP A 1 101 ? 0.355 7.440 4.563 1.00 90.06 101 TRP A N 1
ATOM 792 C CA . TRP A 1 101 ? 0.823 6.095 4.903 1.00 90.06 101 TRP A CA 1
ATOM 793 C C . TRP A 1 101 ? 1.359 5.381 3.660 1.00 90.06 101 TRP A C 1
ATOM 795 O O . TRP A 1 101 ? 0.592 4.932 2.805 1.00 90.06 101 TRP A O 1
ATOM 805 N N . LEU A 1 102 ? 2.681 5.245 3.563 1.00 88.38 102 LEU A N 1
ATOM 806 C CA . LEU A 1 102 ? 3.349 4.645 2.409 1.00 88.38 102 LEU A CA 1
ATOM 807 C C . LEU A 1 102 ? 4.109 3.386 2.815 1.00 88.38 102 LEU A C 1
ATOM 809 O O . LEU A 1 102 ? 5.004 3.432 3.651 1.00 88.38 102 LEU A O 1
ATOM 813 N N . THR A 1 103 ? 3.783 2.253 2.202 1.00 88.06 103 THR A N 1
ATOM 814 C CA . THR A 1 103 ? 4.356 0.949 2.564 1.00 88.06 103 THR A CA 1
ATOM 815 C C . THR A 1 103 ? 5.663 0.659 1.828 1.00 88.06 103 THR A C 1
ATOM 817 O O . THR A 1 103 ? 5.766 0.962 0.638 1.00 88.06 103 THR A O 1
ATOM 820 N N . GLU A 1 104 ? 6.617 0.002 2.495 1.00 82.56 104 GLU A N 1
ATOM 821 C CA . GLU A 1 104 ? 7.856 -0.538 1.899 1.00 82.56 104 GLU A CA 1
ATOM 822 C C . GLU A 1 104 ? 8.652 0.462 1.024 1.00 82.56 104 GLU A C 1
ATOM 824 O O . GLU A 1 104 ? 9.216 0.107 -0.018 1.00 82.56 104 GLU A O 1
ATOM 829 N N . VAL A 1 105 ? 8.706 1.740 1.408 1.00 80.69 105 VAL A N 1
ATOM 830 C CA . VAL A 1 105 ? 9.395 2.771 0.613 1.00 80.69 105 VAL A CA 1
ATOM 831 C C . VAL A 1 105 ? 10.904 2.738 0.865 1.00 80.69 105 VAL A C 1
ATOM 833 O O . VAL A 1 105 ? 11.366 2.786 2.003 1.00 80.69 105 VAL A O 1
ATOM 836 N N . TYR A 1 106 ? 11.692 2.717 -0.211 1.00 82.62 106 TYR A N 1
ATOM 837 C CA . TYR A 1 106 ? 13.152 2.803 -0.144 1.00 82.62 106 TYR A CA 1
ATOM 838 C C . TYR A 1 106 ? 13.625 4.191 0.306 1.00 82.62 106 TYR A C 1
ATOM 840 O O . TYR A 1 106 ? 13.332 5.189 -0.352 1.00 82.62 106 TYR A O 1
ATOM 848 N N . HIS A 1 107 ? 14.424 4.243 1.374 1.00 80.38 107 HIS A N 1
ATOM 849 C CA . HIS A 1 107 ? 14.975 5.481 1.923 1.00 80.38 107 HIS A CA 1
ATOM 850 C C . HIS A 1 107 ? 16.501 5.420 2.041 1.00 80.38 107 HIS A C 1
ATOM 852 O O . HIS A 1 107 ? 17.013 4.687 2.890 1.00 80.38 107 HIS A O 1
ATOM 858 N N . PRO A 1 108 ? 17.257 6.185 1.232 1.00 83.69 108 PRO A N 1
ATOM 859 C CA . PRO A 1 108 ? 18.704 6.266 1.387 1.00 83.69 108 PRO A CA 1
ATOM 860 C C . PRO A 1 108 ? 19.060 7.004 2.685 1.00 83.69 108 PRO A C 1
ATOM 862 O O . PRO A 1 108 ? 18.530 8.080 2.948 1.00 83.69 108 PRO A O 1
ATOM 865 N N . ILE A 1 109 ? 19.986 6.448 3.469 1.00 85.12 109 ILE A N 1
ATOM 866 C CA . ILE A 1 109 ? 20.459 7.036 4.741 1.00 85.12 109 ILE A CA 1
ATOM 867 C C . ILE A 1 109 ? 21.920 7.520 4.667 1.00 85.12 109 ILE A C 1
ATOM 869 O O . ILE A 1 109 ? 22.522 7.861 5.680 1.00 85.12 109 ILE A O 1
ATOM 873 N N . GLY A 1 110 ? 22.487 7.589 3.457 1.00 82.44 110 GLY A N 1
ATOM 874 C CA . GLY A 1 110 ? 23.882 7.977 3.214 1.00 82.44 110 GLY A CA 1
ATOM 875 C C . GLY A 1 110 ? 24.833 6.779 3.124 1.00 82.44 110 GLY A C 1
ATOM 876 O O . GLY A 1 110 ? 24.445 5.642 3.367 1.00 82.44 110 GLY A O 1
ATOM 877 N N . ASN A 1 111 ? 26.078 7.012 2.688 1.00 81.75 111 ASN A N 1
ATOM 878 C CA . ASN A 1 111 ? 27.142 5.993 2.565 1.00 81.75 111 ASN A CA 1
ATOM 879 C C . ASN A 1 111 ? 26.792 4.745 1.725 1.00 81.75 111 ASN A C 1
ATOM 881 O O . ASN A 1 111 ? 27.434 3.702 1.832 1.00 81.75 111 ASN A O 1
ATOM 885 N N . GLY A 1 112 ? 25.793 4.854 0.846 1.00 79.75 112 GLY A N 1
ATOM 886 C CA . GLY A 1 112 ? 25.300 3.727 0.052 1.00 79.75 112 GLY A CA 1
ATOM 887 C C . GLY A 1 112 ? 24.409 2.751 0.824 1.00 79.75 112 GLY A C 1
ATOM 888 O O . GLY A 1 112 ? 24.087 1.695 0.281 1.00 79.75 112 GLY A O 1
ATOM 889 N N . GLU A 1 113 ? 24.003 3.096 2.046 1.00 81.12 113 GLU A N 1
ATOM 890 C CA . GLU A 1 113 ? 23.023 2.359 2.834 1.00 81.12 113 GLU A CA 1
ATOM 891 C C . GLU A 1 113 ? 21.609 2.915 2.623 1.00 81.12 113 GLU A C 1
ATOM 893 O O . GLU A 1 113 ? 21.400 4.092 2.300 1.00 81.12 113 GLU A O 1
ATOM 898 N N . ALA A 1 114 ? 20.622 2.046 2.823 1.00 83.31 114 ALA A N 1
ATOM 899 C CA . ALA A 1 114 ? 19.217 2.405 2.795 1.00 83.31 114 ALA A CA 1
ATOM 900 C C . ALA A 1 114 ? 18.415 1.570 3.790 1.00 83.31 114 ALA A C 1
ATOM 902 O O . ALA A 1 114 ? 18.775 0.433 4.109 1.00 83.31 114 ALA A O 1
ATOM 903 N N . VAL A 1 115 ? 17.307 2.149 4.237 1.00 83.75 115 VAL A N 1
ATOM 904 C CA . VAL A 1 115 ? 16.293 1.486 5.051 1.00 83.75 115 VAL A CA 1
ATOM 905 C C . VAL A 1 115 ? 15.037 1.328 4.206 1.00 83.75 115 VAL A C 1
ATOM 907 O O . VAL A 1 115 ? 14.668 2.220 3.438 1.00 83.75 115 VAL A O 1
ATOM 910 N N . ILE A 1 116 ? 14.394 0.174 4.339 1.00 84.81 116 ILE A N 1
ATOM 911 C CA . ILE A 1 116 ? 13.062 -0.085 3.804 1.00 84.81 116 ILE A CA 1
ATOM 912 C C 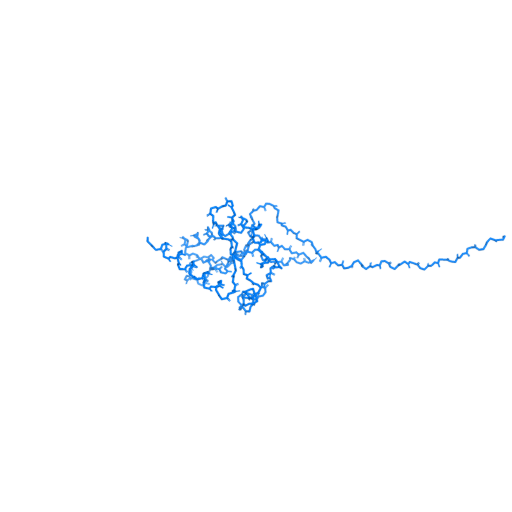. ILE A 1 116 ? 12.210 -0.453 5.020 1.00 84.81 116 ILE A C 1
ATOM 914 O O . ILE A 1 116 ? 12.253 -1.607 5.437 1.00 84.81 116 ILE A O 1
ATOM 918 N N . PRO A 1 117 ? 11.541 0.523 5.653 1.00 87.25 117 PRO A N 1
ATOM 919 C CA . PRO A 1 117 ? 10.631 0.237 6.750 1.00 87.25 117 PRO A CA 1
ATOM 920 C C . PRO A 1 117 ? 9.365 -0.428 6.204 1.00 87.25 117 PRO A C 1
ATOM 922 O O . PRO A 1 117 ? 9.031 -0.261 5.024 1.00 87.25 117 PRO A O 1
ATOM 925 N N . ASP A 1 118 ? 8.617 -1.094 7.075 1.00 88.19 118 ASP A N 1
ATOM 926 C CA . ASP A 1 118 ? 7.302 -1.639 6.728 1.00 88.19 118 ASP A CA 1
ATOM 927 C C . ASP A 1 118 ? 6.358 -0.533 6.242 1.00 88.19 118 ASP A C 1
ATOM 929 O O . ASP A 1 118 ? 5.649 -0.691 5.242 1.00 88.19 118 ASP A O 1
ATOM 933 N N . ALA A 1 119 ? 6.403 0.628 6.903 1.00 90.12 119 ALA A N 1
ATOM 934 C CA . ALA A 1 119 ? 5.735 1.833 6.442 1.00 90.12 119 ALA A CA 1
ATOM 935 C C . ALA A 1 119 ? 6.483 3.123 6.800 1.00 90.12 119 ALA A C 1
ATOM 937 O O . ALA A 1 119 ? 7.253 3.214 7.755 1.00 90.12 119 ALA A O 1
ATOM 938 N N . LEU A 1 120 ? 6.213 4.154 6.014 1.00 89.44 120 LEU A N 1
ATOM 939 C CA . LEU A 1 120 ? 6.511 5.542 6.298 1.00 89.44 120 LEU A CA 1
ATOM 940 C C . LEU A 1 120 ? 5.192 6.260 6.589 1.00 89.44 120 LEU A C 1
ATOM 942 O O . LEU A 1 120 ? 4.274 6.208 5.771 1.00 89.44 120 LEU A O 1
ATOM 946 N N . LEU A 1 121 ? 5.134 6.944 7.727 1.00 90.56 121 LEU A N 1
ATOM 947 C CA . LEU A 1 121 ? 3.991 7.737 8.160 1.00 90.56 121 LEU A CA 1
ATOM 948 C C . LEU A 1 121 ? 4.343 9.229 8.121 1.00 90.56 121 LEU A C 1
ATOM 950 O O . LEU A 1 121 ? 5.342 9.643 8.712 1.00 90.56 121 LEU A O 1
ATOM 954 N N . TYR A 1 122 ? 3.494 10.016 7.471 1.00 88.06 122 TYR A N 1
ATOM 955 C CA . TYR A 1 122 ? 3.355 11.457 7.643 1.00 88.06 122 TYR A CA 1
ATOM 956 C C . TYR A 1 122 ? 2.127 11.711 8.519 1.00 88.06 122 TYR A C 1
ATOM 958 O O . TYR A 1 122 ? 1.123 11.011 8.421 1.00 88.06 122 TYR A O 1
ATOM 966 N N . TYR A 1 123 ? 2.216 12.650 9.445 1.00 84.50 123 TYR A N 1
ATOM 967 C CA . TYR A 1 123 ? 1.155 12.863 10.417 1.00 84.50 123 TYR A CA 1
ATOM 968 C C . TYR A 1 123 ? 1.149 14.315 10.859 1.00 84.50 123 TYR A C 1
ATOM 970 O O . TYR A 1 123 ? 2.133 14.787 11.423 1.00 84.50 123 TYR A O 1
ATOM 978 N N . GLU A 1 124 ? 0.054 15.027 10.623 1.00 85.12 124 GLU A N 1
ATOM 979 C CA . GLU A 1 124 ? -0.069 16.412 11.070 1.00 85.12 124 GLU A CA 1
ATOM 980 C C . GLU A 1 124 ? -0.787 16.436 12.412 1.00 85.12 124 GLU A C 1
ATOM 982 O O . GLU A 1 124 ? -1.979 16.129 12.518 1.00 85.12 124 GLU A O 1
ATOM 987 N N . ARG A 1 125 ? -0.031 16.811 13.443 1.00 82.56 125 ARG A N 1
ATOM 988 C CA . ARG A 1 125 ? -0.539 16.958 14.799 1.00 82.56 125 ARG A CA 1
ATOM 989 C C . ARG A 1 125 ? -1.114 18.354 14.990 1.00 82.56 125 ARG A C 1
ATOM 991 O O . ARG A 1 125 ? -0.387 19.338 14.874 1.00 82.56 125 ARG A O 1
ATOM 998 N N . GLY A 1 126 ? -2.377 18.422 15.389 1.00 76.06 126 GLY A N 1
ATOM 999 C CA . GLY A 1 126 ? -3.103 19.664 15.646 1.00 76.06 126 GLY A CA 1
ATOM 1000 C C . GLY A 1 126 ? -4.466 19.666 14.953 1.00 76.06 126 GLY A C 1
ATOM 1001 O O . GLY A 1 126 ? -4.714 18.811 14.101 1.00 76.06 126 GLY A O 1
ATOM 1002 N N . PRO A 1 127 ? -5.372 20.586 15.324 1.00 66.62 127 PRO A N 1
ATOM 1003 C CA . PRO A 1 127 ? -6.660 20.703 14.659 1.00 66.62 127 PRO A CA 1
ATOM 1004 C C . PRO A 1 127 ? -6.446 20.969 13.171 1.00 66.62 127 PRO A C 1
ATOM 1006 O O . PRO A 1 127 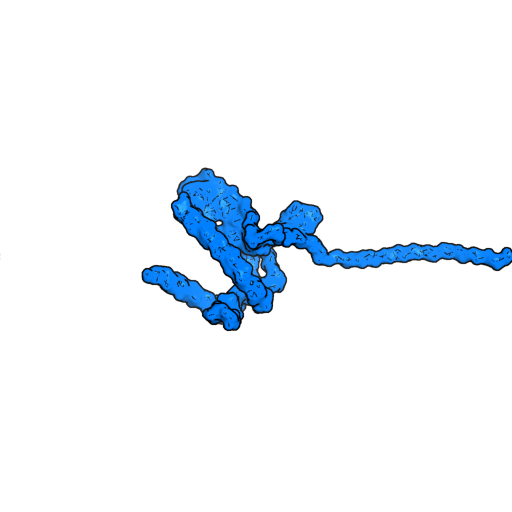? -5.725 21.893 12.811 1.00 66.62 127 PRO A O 1
ATOM 1009 N N . ALA A 1 128 ? -7.129 20.220 12.305 1.00 62.72 128 ALA A N 1
ATOM 1010 C CA . ALA A 1 128 ? -7.068 20.410 10.851 1.00 62.72 128 ALA A CA 1
ATOM 1011 C C . ALA A 1 128 ? -7.410 21.841 10.364 1.00 62.72 128 ALA A C 1
ATOM 1013 O O . ALA A 1 128 ? -7.203 22.149 9.193 1.00 62.72 128 ALA A O 1
ATOM 1014 N N . ALA A 1 129 ? -7.992 22.676 11.232 1.00 61.78 129 ALA A N 1
ATOM 1015 C CA . ALA A 1 129 ? -8.371 24.061 10.962 1.00 61.78 129 ALA A CA 1
ATOM 1016 C C . ALA A 1 129 ? -7.278 25.090 11.310 1.00 61.78 129 ALA A C 1
ATOM 1018 O O . ALA A 1 129 ? -7.403 26.244 10.905 1.00 61.78 129 ALA A O 1
ATOM 1019 N N . ASP A 1 130 ? -6.230 24.685 12.033 1.00 61.22 130 ASP A N 1
ATOM 1020 C CA . ASP A 1 130 ? -5.167 25.578 12.483 1.00 61.22 130 ASP A CA 1
ATOM 1021 C C . ASP A 1 130 ? -3.898 25.341 11.653 1.00 61.22 130 ASP A C 1
ATOM 1023 O O . ASP A 1 130 ? -3.304 24.265 11.690 1.00 61.22 130 ASP A O 1
ATOM 1027 N N . ASP A 1 131 ? -3.417 26.384 10.972 1.00 60.81 131 ASP A N 1
ATOM 1028 C CA . ASP A 1 131 ? -2.173 26.388 10.172 1.00 60.81 131 ASP A CA 1
ATOM 1029 C C . ASP A 1 131 ? -0.888 26.185 11.011 1.00 60.81 131 ASP A C 1
ATOM 1031 O O . ASP A 1 131 ? 0.230 26.249 10.504 1.00 60.81 131 ASP A O 1
ATOM 1035 N N . ASN A 1 132 ? -1.034 25.946 12.318 1.00 63.88 132 ASN A N 1
ATOM 1036 C CA . ASN A 1 132 ? 0.053 25.779 13.281 1.00 63.88 132 ASN A CA 1
ATOM 1037 C C . ASN A 1 132 ? 0.330 24.300 13.622 1.00 63.88 132 ASN A C 1
ATOM 1039 O O . ASN A 1 132 ? 1.010 24.002 14.608 1.00 63.88 132 ASN A O 1
ATOM 1043 N N . GLY A 1 133 ? -0.241 23.367 12.852 1.00 67.12 133 GLY A N 1
ATOM 1044 C CA . GLY A 1 133 ? -0.041 21.931 13.026 1.00 67.12 133 GLY A CA 1
ATOM 1045 C C . GLY A 1 133 ? 1.414 21.508 12.796 1.00 67.12 133 GLY A C 1
ATOM 1046 O O . GLY A 1 133 ? 2.080 21.959 11.865 1.00 67.12 133 GLY A O 1
ATOM 1047 N N . ALA A 1 134 ? 1.927 20.615 13.643 1.00 79.31 134 ALA A N 1
ATOM 1048 C CA . ALA A 1 134 ? 3.275 20.075 13.491 1.00 79.31 134 ALA A CA 1
ATOM 1049 C C . ALA A 1 134 ? 3.253 18.845 12.574 1.00 79.31 134 ALA A C 1
ATOM 1051 O O . ALA A 1 134 ? 2.645 17.829 12.918 1.00 79.31 134 ALA A O 1
ATOM 1052 N N . MET A 1 135 ? 3.957 18.912 11.441 1.00 81.81 135 MET A N 1
ATOM 1053 C CA . MET A 1 135 ? 4.186 17.752 10.577 1.00 81.81 135 MET A CA 1
ATOM 1054 C C . MET A 1 135 ? 5.201 16.807 11.227 1.00 81.81 135 MET A C 1
ATOM 1056 O O . MET A 1 135 ? 6.370 17.148 11.419 1.00 81.81 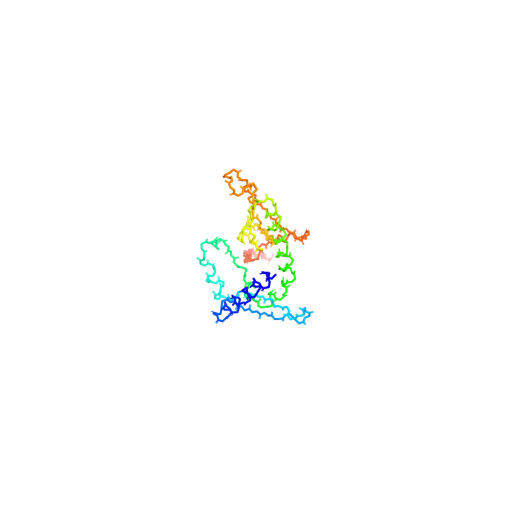135 MET A O 1
ATOM 1060 N N . LEU A 1 136 ? 4.757 15.596 11.537 1.00 84.88 136 LEU A N 1
ATOM 1061 C CA . LEU A 1 136 ? 5.571 14.503 12.041 1.00 84.88 136 LEU A CA 1
ATOM 1062 C C . LEU A 1 136 ? 5.812 13.492 10.922 1.00 84.88 136 LEU A C 1
ATOM 1064 O O . LEU A 1 136 ? 4.918 13.174 10.141 1.00 84.88 136 LEU A O 1
ATOM 1068 N N . ARG A 1 137 ? 7.032 12.956 10.868 1.00 86.75 137 ARG A N 1
ATOM 1069 C CA . ARG A 1 137 ? 7.405 11.870 9.963 1.00 86.75 137 ARG A CA 1
ATOM 1070 C C . ARG A 1 137 ? 8.027 10.739 10.765 1.00 86.75 137 ARG A C 1
ATOM 1072 O O . ARG A 1 137 ? 8.969 10.976 11.517 1.00 86.75 137 ARG A O 1
ATOM 1079 N N . ALA A 1 138 ? 7.533 9.521 10.579 1.00 87.00 138 ALA A N 1
ATOM 1080 C CA . ALA A 1 138 ? 8.015 8.344 11.292 1.00 87.00 138 ALA A CA 1
ATOM 1081 C C . ALA A 1 138 ? 8.234 7.159 10.347 1.00 87.00 138 ALA A C 1
ATOM 1083 O O . ALA A 1 138 ? 7.454 6.925 9.424 1.00 87.00 138 ALA A O 1
ATOM 1084 N N . PHE A 1 139 ? 9.287 6.388 10.613 1.00 86.31 139 PHE A N 1
ATOM 1085 C CA . PHE A 1 139 ? 9.417 5.030 10.097 1.00 86.31 139 PHE A CA 1
ATOM 1086 C C . PHE A 1 139 ? 8.694 4.082 11.050 1.00 86.31 139 PHE A C 1
ATOM 1088 O O . PHE A 1 139 ? 8.908 4.139 12.260 1.00 86.31 139 PHE A O 1
ATOM 1095 N N . VAL A 1 140 ? 7.834 3.232 10.501 1.00 84.69 140 VAL A N 1
ATOM 1096 C CA . VAL A 1 140 ? 7.065 2.238 11.244 1.00 84.69 140 VAL A CA 1
ATOM 1097 C C . VAL A 1 140 ? 7.554 0.856 10.845 1.00 84.69 140 VAL A C 1
ATOM 1099 O O . VAL A 1 140 ? 7.650 0.547 9.659 1.00 84.69 140 VAL A O 1
ATOM 1102 N N . ASP A 1 141 ? 7.848 0.040 11.851 1.00 82.31 141 ASP A N 1
ATOM 1103 C CA . ASP A 1 141 ? 8.339 -1.325 11.705 1.00 82.31 141 ASP A CA 1
ATOM 1104 C C . ASP A 1 141 ? 7.545 -2.245 12.649 1.00 82.31 141 ASP A C 1
ATOM 1106 O O . ASP A 1 141 ? 7.314 -1.904 13.817 1.00 82.31 141 ASP A O 1
ATOM 1110 N N . ARG A 1 142 ? 7.066 -3.385 12.145 1.00 72.38 142 ARG A N 1
ATOM 1111 C CA . ARG A 1 142 ? 6.316 -4.398 12.898 1.00 72.38 142 ARG A CA 1
ATOM 1112 C C . ARG A 1 142 ? 7.182 -5.649 13.108 1.00 72.38 142 ARG A C 1
ATOM 1114 O O . ARG A 1 142 ? 6.718 -6.764 12.902 1.00 72.38 142 ARG A O 1
ATOM 1121 N N . GLY A 1 143 ? 8.405 -5.486 13.611 1.00 58.31 143 GLY A N 1
ATOM 1122 C CA . GLY A 1 143 ? 9.246 -6.577 14.126 1.00 58.31 143 GLY A CA 1
ATOM 1123 C C . GLY A 1 143 ? 10.731 -6.207 14.117 1.00 58.31 143 GLY A C 1
ATOM 1124 O O . GLY A 1 143 ? 11.171 -5.496 13.236 1.00 58.31 143 GLY A O 1
ATOM 1125 N N . GLY A 1 144 ? 11.514 -6.654 15.105 1.00 47.12 144 GLY A N 1
ATOM 1126 C CA . GLY A 1 144 ? 12.851 -6.119 15.440 1.00 47.12 144 GLY A CA 1
ATOM 1127 C C . GLY A 1 144 ? 13.994 -6.268 14.422 1.00 47.12 144 GLY A C 1
ATOM 1128 O O . GLY A 1 144 ? 15.128 -5.948 14.770 1.00 47.12 144 GLY A O 1
ATOM 1129 N N . ASP A 1 145 ? 13.718 -6.700 13.193 1.00 47.09 145 ASP A N 1
ATOM 1130 C CA . ASP A 1 145 ? 14.707 -6.854 12.127 1.00 47.09 145 ASP A CA 1
ATOM 1131 C C . ASP A 1 145 ? 14.415 -5.861 10.998 1.00 47.09 145 ASP A C 1
ATOM 1133 O O . ASP A 1 145 ? 14.010 -6.243 9.896 1.00 47.09 145 ASP A O 1
ATOM 1137 N N . ALA A 1 146 ? 14.668 -4.573 11.253 1.00 48.34 146 ALA A N 1
ATOM 1138 C CA . ALA A 1 146 ? 14.784 -3.586 10.188 1.00 48.34 146 ALA A CA 1
ATOM 1139 C C . ALA A 1 146 ? 15.805 -4.116 9.170 1.00 48.34 146 ALA A C 1
ATOM 1141 O O . ALA A 1 146 ? 17.016 -4.124 9.419 1.00 48.34 146 ALA A O 1
ATOM 1142 N N . CYS A 1 147 ? 15.327 -4.612 8.029 1.00 46.25 147 CYS A N 1
ATOM 1143 C CA . CYS A 1 147 ? 16.175 -5.202 7.004 1.00 46.25 147 CYS A CA 1
ATOM 1144 C C . CYS A 1 147 ? 17.020 -4.103 6.346 1.00 46.25 147 CYS A C 1
ATOM 1146 O O . CYS A 1 147 ? 16.672 -3.567 5.291 1.00 46.25 147 CYS A O 1
ATOM 1148 N N . ARG A 1 148 ? 18.164 -3.770 6.954 1.00 51.56 148 ARG A N 1
ATOM 1149 C CA . ARG A 1 148 ? 19.224 -2.986 6.318 1.00 51.56 148 ARG A CA 1
ATOM 1150 C C . ARG A 1 148 ? 19.715 -3.798 5.122 1.00 51.56 148 ARG A C 1
ATOM 1152 O O . ARG A 1 148 ? 20.347 -4.837 5.293 1.00 51.56 148 ARG A O 1
ATOM 1159 N N . GLN A 1 149 ? 19.406 -3.358 3.905 1.00 49.84 149 GLN A N 1
ATOM 1160 C CA . GLN A 1 149 ? 19.874 -4.043 2.701 1.00 49.84 149 GLN A CA 1
ATOM 1161 C C . GLN A 1 149 ? 21.261 -3.517 2.302 1.00 49.84 149 GLN A C 1
ATOM 1163 O O . GLN A 1 149 ? 21.366 -2.364 1.877 1.00 49.84 149 GLN A O 1
ATOM 1168 N N . PRO A 1 150 ? 22.337 -4.326 2.373 1.00 43.25 150 PRO A N 1
ATOM 1169 C CA . PRO A 1 150 ? 23.587 -3.992 1.703 1.00 43.25 150 PRO A CA 1
ATOM 1170 C C . PRO A 1 150 ? 23.452 -4.167 0.179 1.00 43.25 150 PRO A C 1
ATOM 1172 O O . PRO A 1 150 ? 22.625 -4.937 -0.316 1.00 43.25 150 PRO A O 1
ATOM 1175 N N . ARG A 1 151 ? 24.285 -3.446 -0.586 1.00 45.66 151 ARG A N 1
ATOM 1176 C CA . ARG A 1 151 ? 24.290 -3.446 -2.063 1.00 45.66 151 ARG A CA 1
ATOM 1177 C C . ARG A 1 151 ? 24.198 -4.856 -2.671 1.00 45.66 151 ARG A C 1
ATOM 1179 O O . ARG A 1 151 ? 25.076 -5.687 -2.454 1.00 45.66 151 ARG A O 1
ATOM 1186 N N . ARG A 1 152 ? 23.245 -5.072 -3.590 1.00 51.88 152 ARG A N 1
ATOM 1187 C CA . ARG A 1 152 ? 23.359 -6.122 -4.620 1.00 51.88 152 ARG A CA 1
ATOM 1188 C C . ARG A 1 152 ? 24.193 -5.605 -5.798 1.00 51.88 152 ARG A C 1
ATOM 1190 O O . ARG A 1 152 ? 23.699 -4.830 -6.608 1.00 51.88 152 ARG A O 1
ATOM 1197 N N . GLY A 1 153 ? 25.431 -6.099 -5.889 1.00 40.88 153 GLY A N 1
ATOM 1198 C CA . GLY A 1 153 ? 26.221 -6.167 -7.123 1.00 40.88 153 GLY A CA 1
ATOM 1199 C C . GLY A 1 153 ? 27.060 -4.934 -7.467 1.00 40.88 153 GLY A C 1
ATOM 1200 O O . GLY A 1 153 ? 26.604 -4.042 -8.171 1.00 40.88 153 GLY A O 1
ATOM 1201 N N . ALA A 1 154 ? 28.334 -4.951 -7.076 1.00 36.75 154 ALA A N 1
ATOM 1202 C CA . ALA A 1 154 ? 29.394 -4.369 -7.897 1.00 36.75 154 ALA A CA 1
ATOM 1203 C C . ALA A 1 154 ? 30.087 -5.530 -8.633 1.00 36.75 154 ALA A C 1
ATOM 1205 O O . ALA A 1 154 ? 30.324 -6.567 -8.002 1.00 36.75 154 ALA A O 1
ATOM 1206 N N . PRO A 1 155 ? 30.408 -5.419 -9.935 1.00 39.59 155 PRO A N 1
ATOM 1207 C CA . PRO A 1 155 ? 31.213 -6.436 -10.592 1.00 39.59 155 PRO A CA 1
ATOM 1208 C C . PRO A 1 155 ? 32.572 -6.489 -9.890 1.00 39.59 155 PRO A C 1
ATOM 1210 O O . PRO A 1 155 ? 33.213 -5.455 -9.683 1.00 39.59 155 PRO A O 1
ATOM 1213 N N . ARG A 1 156 ? 33.002 -7.694 -9.497 1.00 42.28 156 ARG A N 1
ATOM 1214 C CA . ARG A 1 156 ? 34.374 -7.928 -9.039 1.00 42.28 156 ARG A CA 1
ATOM 1215 C C . ARG A 1 156 ? 35.299 -7.469 -10.164 1.00 42.28 156 ARG A C 1
ATOM 1217 O O . ARG A 1 156 ? 35.380 -8.131 -11.194 1.00 42.28 156 ARG A O 1
ATOM 1224 N N . ARG A 1 157 ? 35.971 -6.326 -9.990 1.00 42.00 157 ARG A N 1
ATOM 1225 C CA . ARG A 1 157 ? 37.115 -5.972 -10.832 1.00 42.00 157 ARG A CA 1
ATOM 1226 C C . ARG A 1 157 ? 38.140 -7.083 -10.636 1.00 42.00 157 ARG A C 1
ATOM 1228 O O . ARG A 1 157 ? 38.629 -7.272 -9.525 1.00 42.00 157 ARG A O 1
ATOM 1235 N N . GLY A 1 158 ? 38.376 -7.855 -11.696 1.00 39.69 158 GLY A N 1
ATOM 1236 C CA . GLY A 1 158 ? 39.421 -8.866 -11.737 1.00 39.69 158 GLY A CA 1
ATOM 1237 C C . GLY A 1 158 ? 40.738 -8.233 -11.311 1.00 39.69 158 GLY A C 1
ATOM 1238 O O . GLY A 1 158 ? 41.130 -7.193 -11.841 1.00 39.69 158 GLY A O 1
ATOM 1239 N N . GLY A 1 159 ? 41.375 -8.827 -10.305 1.00 38.25 159 GLY A N 1
ATOM 1240 C CA . GLY A 1 159 ? 42.717 -8.444 -9.902 1.00 38.25 159 GLY A CA 1
ATOM 1241 C C . GLY A 1 159 ? 43.657 -8.657 -11.080 1.00 38.25 159 GLY A C 1
ATOM 1242 O O . GLY A 1 159 ? 43.761 -9.767 -11.598 1.00 38.25 159 GLY A O 1
ATOM 1243 N N . ALA A 1 160 ? 44.311 -7.583 -11.512 1.00 45.75 160 ALA A N 1
ATOM 1244 C CA . ALA A 1 160 ? 45.421 -7.654 -12.441 1.00 45.75 160 ALA A CA 1
ATOM 1245 C C . ALA A 1 160 ? 46.532 -8.498 -11.797 1.00 45.75 160 ALA A C 1
ATOM 1247 O O . ALA A 1 160 ? 47.153 -8.092 -10.814 1.00 45.75 160 ALA A O 1
ATOM 1248 N N . GLY A 1 161 ? 46.733 -9.704 -12.329 1.00 40.75 161 GLY A N 1
ATOM 1249 C CA . GLY A 1 161 ? 47.871 -10.550 -12.005 1.00 40.75 161 GLY A CA 1
ATOM 1250 C C . GLY A 1 161 ? 49.164 -9.878 -12.464 1.00 40.75 161 GLY A C 1
ATOM 1251 O O . GLY A 1 161 ? 49.324 -9.537 -13.631 1.00 40.75 161 GLY A O 1
ATOM 1252 N N . ARG A 1 162 ? 50.050 -9.665 -11.495 1.00 48.69 162 ARG A N 1
ATOM 1253 C CA . ARG A 1 162 ? 51.431 -9.170 -11.573 1.00 48.69 162 ARG A CA 1
ATOM 1254 C C . ARG A 1 162 ? 52.233 -9.807 -12.733 1.00 48.69 162 ARG A C 1
ATOM 1256 O O . ARG A 1 162 ? 52.098 -11.012 -12.941 1.00 48.69 162 ARG A O 1
ATOM 1263 N N . PRO A 1 163 ? 53.098 -9.060 -13.449 1.00 46.78 163 PRO A N 1
ATOM 1264 C CA . PRO A 1 163 ? 53.925 -9.634 -14.511 1.00 46.78 163 PRO A CA 1
ATOM 1265 C C . PRO A 1 163 ? 54.993 -10.589 -13.937 1.00 46.78 163 PRO A C 1
ATOM 1267 O O . PRO A 1 163 ? 55.417 -10.409 -12.788 1.00 46.78 163 PRO A O 1
ATOM 1270 N N . PRO A 1 164 ? 55.431 -11.603 -14.707 1.00 47.06 164 PRO A N 1
ATOM 1271 C CA . PRO A 1 164 ? 56.393 -12.596 -14.241 1.00 47.06 164 PRO A CA 1
ATOM 1272 C C . PRO A 1 164 ? 57.782 -11.970 -14.053 1.00 47.06 164 PRO A C 1
ATOM 1274 O O . PRO A 1 164 ? 58.253 -11.204 -14.892 1.00 47.06 164 PRO A O 1
ATOM 1277 N N . GLY A 1 165 ? 58.431 -12.290 -12.930 1.00 45.66 165 GLY A N 1
ATOM 1278 C CA . GLY A 1 165 ? 59.823 -11.920 -12.662 1.00 45.66 165 GLY A CA 1
ATOM 1279 C C . GLY A 1 165 ? 60.807 -12.766 -13.485 1.00 45.66 165 GLY A C 1
ATOM 1280 O O . GLY A 1 165 ? 60.454 -13.870 -13.903 1.00 45.66 165 GLY A O 1
ATOM 1281 N N . PRO A 1 166 ? 62.033 -12.274 -13.731 1.00 44.84 166 PRO A N 1
ATOM 1282 C CA . PRO A 1 166 ? 62.990 -12.957 -14.595 1.00 44.84 166 PRO A CA 1
ATOM 1283 C C . PRO A 1 166 ? 63.505 -14.260 -13.968 1.00 44.84 166 PRO A C 1
ATOM 1285 O O . PRO A 1 166 ? 63.803 -14.327 -12.773 1.00 44.84 166 PRO A O 1
ATOM 1288 N N . ALA A 1 167 ? 63.619 -15.293 -14.805 1.00 47.06 167 ALA A N 1
ATOM 1289 C CA . ALA A 1 167 ? 64.155 -16.601 -14.452 1.00 47.06 167 ALA A CA 1
ATOM 1290 C C . ALA A 1 167 ? 65.646 -16.510 -14.081 1.00 47.06 167 ALA A C 1
ATOM 1292 O O . ALA A 1 167 ? 66.444 -15.915 -14.805 1.00 47.06 167 ALA A O 1
ATOM 1293 N N . ARG A 1 168 ? 66.029 -17.131 -12.960 1.00 39.72 168 ARG A N 1
ATOM 1294 C CA . ARG A 1 168 ? 67.435 -17.392 -12.626 1.00 39.72 168 ARG A CA 1
ATOM 1295 C C . ARG A 1 168 ? 67.959 -18.507 -13.531 1.00 39.72 168 ARG A C 1
ATOM 1297 O O . ARG A 1 168 ? 67.438 -19.617 -13.484 1.00 39.72 168 ARG A O 1
ATOM 1304 N N . ALA A 1 169 ? 68.995 -18.212 -14.310 1.00 39.69 169 ALA A N 1
ATOM 1305 C CA . ALA A 1 169 ? 69.813 -19.225 -14.961 1.00 39.69 169 ALA A CA 1
ATOM 1306 C C . ALA A 1 169 ? 70.765 -19.840 -13.924 1.00 39.69 169 ALA A C 1
ATOM 1308 O O . ALA A 1 169 ? 71.495 -19.123 -13.240 1.00 39.69 169 ALA A O 1
ATOM 1309 N N . THR A 1 170 ? 70.721 -21.160 -13.792 1.00 44.91 170 THR A N 1
ATOM 1310 C CA . THR A 1 170 ? 71.747 -21.967 -13.132 1.00 44.91 170 THR A CA 1
ATOM 1311 C C . THR A 1 170 ? 72.827 -22.320 -14.150 1.00 44.91 170 THR A C 1
ATOM 1313 O O . THR A 1 170 ? 72.505 -22.894 -15.191 1.00 44.91 170 THR A O 1
ATOM 1316 N N . ALA A 1 171 ? 74.076 -22.012 -13.820 1.00 41.25 171 ALA A N 1
ATOM 1317 C CA . ALA A 1 171 ? 75.272 -22.713 -14.270 1.00 41.25 171 ALA A CA 1
ATOM 1318 C C . ALA A 1 171 ? 76.225 -22.782 -13.073 1.00 41.25 171 ALA A C 1
ATOM 1320 O O . ALA A 1 171 ? 76.292 -21.763 -12.344 1.00 41.25 171 ALA A O 1
#

pLDDT: mean 78.53, std 17.45, range [36.75, 97.62]

Foldseek 3Di:
DVVVVVVVVVVVVLVVCVVVQQKDWDFDPPDDRDIQIAGAPVNVVVVCPDPLNVPFDDDPCRHPRVVSRVCVVVLVVLVVVLVVVCVVCVVQQWDFDPSQKAAQGWADPDPQKTWGARIKGWTWADHPPDPPTDTDIDRDHDDDCRPTDHDDDDPPPPPDDDDDDDDDDDD